Protein AF-A0A839LS16-F1 (afdb_monomer_lite)

pLDDT: mean 95.48, std 3.86, range [72.56, 98.75]

Structure (mmCIF, N/CA/C/O backbone):
data_AF-A0A839LS16-F1
#
_entry.id   AF-A0A839LS16-F1
#
loop_
_atom_site.group_PDB
_atom_site.id
_atom_site.type_symbol
_atom_site.label_atom_id
_atom_site.label_alt_id
_atom_site.label_comp_id
_atom_site.label_asym_id
_atom_site.label_entity_id
_atom_site.label_seq_id
_atom_site.pdbx_PDB_ins_code
_atom_site.Cartn_x
_atom_site.Cartn_y
_atom_site.Cartn_z
_atom_site.occupancy
_atom_site.B_iso_or_equiv
_atom_site.auth_seq_id
_atom_site.auth_comp_id
_atom_site.auth_asym_id
_atom_site.auth_atom_id
_atom_site.pdbx_PDB_model_num
ATOM 1 N N . LEU A 1 1 ? 2.443 0.628 15.280 1.00 92.38 1 LEU A N 1
ATOM 2 C CA . LEU A 1 1 ? 1.270 0.143 16.043 1.00 92.38 1 LEU A CA 1
ATOM 3 C C . LEU A 1 1 ? 1.644 -0.650 17.295 1.00 92.38 1 LEU A C 1
ATOM 5 O O . LEU A 1 1 ? 1.341 -0.202 18.385 1.00 92.38 1 LEU A O 1
ATOM 9 N N . GLN A 1 2 ? 2.319 -1.799 17.188 1.00 94.56 2 GLN A N 1
ATOM 10 C CA . GLN A 1 2 ? 2.611 -2.638 18.367 1.00 94.56 2 GLN A CA 1
ATOM 11 C C . GLN A 1 2 ? 3.341 -1.891 19.496 1.00 94.56 2 GLN A C 1
ATOM 13 O O . GLN A 1 2 ? 3.058 -2.092 20.672 1.00 94.56 2 GLN A O 1
ATOM 18 N N . TRP A 1 3 ? 4.251 -0.980 19.138 1.00 97.00 3 TRP A N 1
ATOM 19 C CA . TRP A 1 3 ? 4.902 -0.104 20.108 1.00 97.00 3 TRP A CA 1
ATOM 20 C C . TRP A 1 3 ? 3.902 0.794 20.858 1.00 97.00 3 TRP A C 1
ATOM 22 O O . TRP A 1 3 ? 3.906 0.773 22.081 1.00 97.00 3 TRP A O 1
ATOM 32 N N . THR A 1 4 ? 3.003 1.509 20.165 1.00 96.75 4 THR A N 1
ATOM 33 C CA . THR A 1 4 ? 2.027 2.415 20.806 1.00 96.75 4 THR A CA 1
ATOM 34 C C . THR A 1 4 ? 1.041 1.666 21.701 1.00 96.75 4 THR A C 1
ATOM 36 O O . THR A 1 4 ? 0.690 2.168 22.764 1.00 96.75 4 THR A O 1
ATOM 39 N N . VAL A 1 5 ? 0.648 0.447 21.316 1.00 96.38 5 VAL A N 1
ATOM 40 C CA . VAL A 1 5 ? -0.173 -0.444 22.154 1.00 96.38 5 VAL A CA 1
ATOM 41 C C . VAL A 1 5 ? 0.571 -0.820 23.438 1.00 96.38 5 VAL A C 1
ATOM 43 O O . VAL A 1 5 ? 0.016 -0.684 24.522 1.00 96.38 5 VAL A O 1
ATOM 46 N N . ARG A 1 6 ? 1.848 -1.224 23.350 1.00 97.50 6 ARG A N 1
ATOM 47 C CA . ARG A 1 6 ? 2.660 -1.549 24.540 1.00 97.50 6 ARG A CA 1
ATOM 48 C C . ARG A 1 6 ? 2.871 -0.362 25.476 1.00 97.50 6 ARG A C 1
ATOM 50 O O . ARG A 1 6 ? 3.020 -0.570 26.671 1.00 97.50 6 ARG A O 1
ATOM 57 N N . GLN A 1 7 ? 2.894 0.858 24.943 1.00 98.25 7 GLN A N 1
ATOM 58 C CA . GLN A 1 7 ? 2.973 2.079 25.749 1.00 98.25 7 GLN A CA 1
ATOM 59 C C . GLN A 1 7 ? 1.626 2.465 26.393 1.00 98.25 7 GLN A C 1
ATOM 61 O O . GLN A 1 7 ? 1.564 3.459 27.106 1.00 98.25 7 GLN A O 1
ATOM 66 N N . GLY A 1 8 ? 0.538 1.731 26.126 1.00 97.31 8 GLY A N 1
ATOM 67 C CA . GLY A 1 8 ? -0.802 2.072 26.613 1.00 97.31 8 GLY A CA 1
ATOM 68 C C . GLY A 1 8 ? -1.422 3.299 25.934 1.00 97.31 8 GLY A C 1
ATOM 69 O O . GLY A 1 8 ? -2.417 3.825 26.418 1.00 97.31 8 GLY A O 1
ATOM 70 N N . LEU A 1 9 ? -0.853 3.763 24.814 1.00 98.06 9 LEU A N 1
ATOM 71 C CA . LEU A 1 9 ? -1.302 4.970 24.105 1.00 98.06 9 LEU A CA 1
ATOM 72 C C . LEU A 1 9 ? -2.482 4.706 23.163 1.00 98.06 9 LEU A C 1
ATOM 74 O O . LEU A 1 9 ? -3.162 5.637 22.742 1.00 98.06 9 LEU A O 1
ATOM 78 N N . VAL A 1 10 ? -2.687 3.446 22.775 1.00 97.06 10 VAL A N 1
ATOM 79 C CA . VAL A 1 10 ? -3.697 3.031 21.798 1.00 97.06 10 VAL A CA 1
ATOM 80 C C . VAL A 1 10 ? -4.382 1.764 22.287 1.00 97.06 10 VAL A C 1
ATOM 82 O O . VAL A 1 10 ? -3.716 0.801 22.663 1.00 97.06 10 VAL A O 1
ATOM 85 N N . ASP A 1 11 ? -5.709 1.751 22.213 1.00 97.00 11 ASP A N 1
ATOM 86 C CA . ASP A 1 11 ? -6.512 0.548 22.391 1.00 97.00 11 ASP A CA 1
ATOM 87 C C . ASP A 1 11 ? -6.361 -0.361 21.156 1.00 97.00 11 ASP A C 1
ATOM 89 O O . ASP A 1 11 ? -6.773 0.038 20.060 1.00 97.00 11 ASP A O 1
ATOM 93 N N . PRO A 1 12 ? -5.795 -1.575 21.295 1.00 95.50 12 PRO A N 1
ATOM 94 C CA . PRO A 1 12 ? -5.556 -2.462 20.160 1.00 95.50 12 PRO A CA 1
ATOM 95 C C . PRO A 1 12 ? -6.843 -2.914 19.458 1.00 95.50 12 PRO A C 1
ATOM 97 O O . PRO A 1 12 ? -6.779 -3.337 18.307 1.00 95.50 12 PRO A O 1
ATOM 100 N N . GLN A 1 13 ? -8.010 -2.810 20.103 1.00 95.88 13 GLN A N 1
ATOM 101 C CA . GLN A 1 13 ? -9.293 -3.180 19.501 1.00 95.88 13 GLN A CA 1
ATOM 102 C C . GLN A 1 13 ? -9.921 -2.051 18.669 1.00 95.88 13 GLN A C 1
ATOM 104 O O . GLN A 1 13 ? -10.896 -2.286 17.950 1.00 95.88 13 GLN A O 1
ATOM 109 N N . ARG A 1 14 ? -9.373 -0.830 18.732 1.00 96.69 14 ARG A N 1
ATOM 110 C CA . ARG A 1 14 ? -9.922 0.369 18.074 1.00 96.69 14 ARG A CA 1
ATOM 111 C C . ARG A 1 14 ? -8.905 1.032 17.148 1.00 96.69 14 ARG A C 1
ATOM 113 O O . ARG A 1 14 ? -8.621 2.221 17.262 1.00 96.69 14 ARG A O 1
ATOM 120 N N . VAL A 1 15 ? -8.364 0.259 16.209 1.00 98.00 15 VAL A N 1
ATOM 121 C CA . VAL A 1 15 ? -7.325 0.727 15.281 1.00 98.00 15 VAL A CA 1
ATOM 122 C C . VAL A 1 15 ? -7.783 0.583 13.838 1.00 98.00 15 VAL A C 1
ATOM 124 O O . VAL A 1 15 ? -8.192 -0.498 13.425 1.00 98.00 15 VAL A O 1
ATOM 127 N N . CYS A 1 16 ? -7.640 1.643 13.048 1.00 98.19 16 CYS A N 1
ATOM 128 C CA . CYS A 1 16 ? -7.717 1.571 11.592 1.00 98.19 16 CYS A CA 1
ATOM 129 C C . CYS A 1 16 ? -6.420 2.083 10.965 1.00 98.19 16 CYS A C 1
ATOM 131 O O . CYS A 1 16 ? -5.704 2.881 11.572 1.00 98.19 16 CYS A O 1
ATOM 133 N N . ILE A 1 17 ? -6.117 1.606 9.760 1.00 98.38 17 ILE A N 1
ATOM 134 C CA . ILE A 1 17 ? -4.984 2.075 8.956 1.00 98.38 17 ILE A CA 1
ATOM 135 C C . ILE A 1 17 ? -5.496 2.924 7.802 1.00 98.38 17 ILE A C 1
ATOM 137 O O . ILE A 1 17 ? -6.449 2.555 7.126 1.00 98.38 17 ILE A O 1
ATOM 141 N N . ALA A 1 18 ? -4.902 4.090 7.607 1.00 98.38 18 ALA A N 1
ATOM 142 C CA . ALA A 1 18 ? -5.326 5.023 6.581 1.00 98.38 18 ALA A CA 1
ATOM 143 C C . ALA A 1 18 ? -4.107 5.624 5.900 1.00 98.38 18 ALA A C 1
ATOM 145 O O . ALA A 1 18 ? -3.100 5.907 6.555 1.00 98.38 18 ALA A O 1
ATOM 146 N N . GLY A 1 19 ? -4.213 5.851 4.598 1.00 98.50 19 GLY A N 1
ATOM 147 C CA . GLY A 1 19 ? -3.148 6.493 3.856 1.00 98.50 19 GLY A CA 1
ATOM 148 C C . GLY A 1 19 ? -3.510 6.765 2.410 1.00 98.50 19 GLY A C 1
ATOM 149 O O . GLY A 1 19 ? -4.495 6.244 1.882 1.00 98.50 19 GLY A O 1
ATOM 150 N N . ALA A 1 20 ? -2.662 7.579 1.785 1.00 97.50 20 ALA A N 1
ATOM 151 C CA . ALA A 1 20 ? -2.796 7.959 0.394 1.00 97.50 20 ALA A CA 1
ATOM 152 C C . ALA A 1 20 ? -1.563 7.667 -0.442 1.00 97.50 20 ALA A C 1
ATOM 154 O O . ALA A 1 20 ? -0.471 7.540 0.111 1.00 97.50 20 ALA A O 1
ATOM 155 N N . SER A 1 21 ? -1.731 7.536 -1.761 1.00 95.69 21 SER A N 1
ATOM 156 C CA . SER A 1 21 ? -0.647 7.150 -2.675 1.00 95.69 21 SER A CA 1
ATOM 157 C C . SER A 1 21 ? 0.033 5.851 -2.188 1.00 95.69 21 SER A C 1
ATOM 159 O O . SER A 1 21 ? -0.647 4.841 -1.971 1.00 95.69 21 SER A O 1
ATOM 161 N N . TYR A 1 22 ? 1.340 5.852 -1.918 1.00 96.62 22 TYR A N 1
ATOM 162 C CA . TYR A 1 22 ? 2.027 4.722 -1.278 1.00 96.62 22 TYR A CA 1
ATOM 163 C C . TYR A 1 22 ? 1.421 4.337 0.087 1.00 96.62 22 TYR A C 1
ATOM 165 O O . TYR A 1 22 ? 1.340 3.161 0.432 1.00 96.62 22 TYR A O 1
ATOM 173 N N . GLY A 1 23 ? 0.928 5.302 0.864 1.00 98.31 23 GLY A N 1
ATOM 174 C CA . GLY A 1 23 ? 0.205 5.037 2.110 1.00 98.31 23 GLY A CA 1
ATOM 175 C C . GLY A 1 23 ? -1.120 4.297 1.894 1.00 98.31 23 GLY A C 1
ATOM 176 O O . GLY A 1 23 ? -1.534 3.519 2.753 1.00 98.31 23 GLY A O 1
ATOM 177 N N . GLY A 1 24 ? -1.768 4.489 0.743 1.00 98.50 24 GLY A N 1
ATOM 178 C CA . GLY A 1 24 ? -2.955 3.727 0.355 1.00 98.50 24 GLY A CA 1
ATOM 179 C C . GLY A 1 24 ? -2.595 2.285 -0.011 1.00 98.50 24 GLY A C 1
ATOM 180 O O . GLY A 1 24 ? -3.236 1.353 0.472 1.00 98.50 24 GLY A O 1
ATOM 181 N N . TYR A 1 25 ? -1.483 2.083 -0.726 1.00 98.44 25 TYR A N 1
ATOM 182 C CA . TYR A 1 25 ? -0.885 0.755 -0.919 1.00 98.44 25 TYR A CA 1
ATOM 183 C C . TYR A 1 25 ? -0.567 0.068 0.416 1.00 98.44 25 TYR A C 1
ATOM 185 O O . TYR A 1 25 ? -0.986 -1.064 0.657 1.00 98.44 25 TYR A O 1
ATOM 193 N N . ALA A 1 26 ? 0.114 0.772 1.324 1.00 98.44 26 ALA A N 1
ATOM 194 C CA . ALA A 1 26 ? 0.467 0.251 2.640 1.00 98.44 26 ALA A CA 1
ATOM 195 C C . ALA A 1 26 ? -0.777 -0.062 3.487 1.00 98.44 26 ALA A C 1
ATOM 197 O O . ALA A 1 26 ? -0.773 -1.033 4.240 1.00 98.44 26 ALA A O 1
ATOM 198 N N . THR A 1 27 ? -1.854 0.711 3.329 1.00 98.75 27 THR A N 1
ATOM 199 C CA . THR A 1 27 ? -3.158 0.432 3.941 1.00 98.75 27 THR A CA 1
ATOM 200 C C . THR A 1 27 ? -3.725 -0.890 3.438 1.00 98.75 27 THR A C 1
ATOM 202 O O . THR A 1 27 ? -4.047 -1.760 4.249 1.00 98.75 27 THR A O 1
ATOM 205 N N . LEU A 1 28 ? -3.801 -1.079 2.118 1.00 98.69 28 LEU A N 1
ATOM 206 C CA . LEU A 1 28 ? -4.319 -2.310 1.516 1.00 98.69 28 LEU A CA 1
ATOM 207 C C . LEU A 1 28 ? -3.479 -3.523 1.922 1.00 98.69 28 LEU A C 1
ATOM 209 O O . LEU A 1 28 ? -4.018 -4.513 2.413 1.00 98.69 28 LEU A O 1
ATOM 213 N N . MET A 1 29 ? -2.154 -3.424 1.809 1.00 98.50 29 MET A N 1
ATOM 214 C CA . MET A 1 29 ? -1.248 -4.506 2.196 1.00 98.50 29 MET A CA 1
ATOM 215 C C . MET A 1 29 ? -1.243 -4.757 3.705 1.00 98.50 29 MET A C 1
ATOM 217 O O . MET A 1 29 ? -1.076 -5.900 4.125 1.00 98.50 29 MET A O 1
ATOM 221 N N . GLY A 1 30 ? -1.463 -3.731 4.528 1.00 98.12 30 GLY A N 1
ATOM 222 C CA . GLY A 1 30 ? -1.658 -3.872 5.969 1.00 98.12 30 GLY A CA 1
ATOM 223 C C . GLY A 1 30 ? -2.907 -4.689 6.295 1.00 98.12 30 GLY A C 1
ATOM 224 O O . GLY A 1 30 ? -2.829 -5.634 7.080 1.00 98.12 30 GLY A O 1
ATOM 225 N N . LEU A 1 31 ? -4.033 -4.392 5.638 1.00 98.38 31 LEU A N 1
ATOM 226 C CA . LEU A 1 31 ? -5.271 -5.164 5.782 1.00 98.38 31 LEU A CA 1
ATOM 227 C C . LEU A 1 31 ? -5.142 -6.600 5.258 1.00 98.38 31 LEU A C 1
ATOM 229 O O . LEU A 1 31 ? -5.685 -7.511 5.876 1.00 98.38 31 LEU A O 1
ATOM 233 N N . ILE A 1 32 ? -4.426 -6.804 4.151 1.00 98.31 32 ILE A N 1
ATOM 234 C CA . ILE A 1 32 ? -4.214 -8.124 3.540 1.00 98.31 32 ILE A CA 1
ATOM 235 C C . ILE A 1 32 ? -3.282 -8.986 4.403 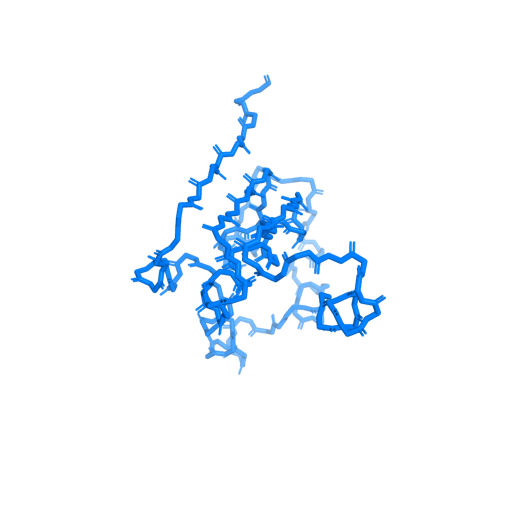1.00 98.31 32 ILE A C 1
ATOM 237 O O . ILE A 1 32 ? -3.613 -10.114 4.756 1.00 98.31 32 ILE A O 1
ATOM 241 N N . LYS A 1 33 ? -2.103 -8.467 4.770 1.00 97.56 33 LYS A N 1
ATOM 242 C CA . LYS A 1 33 ? -1.068 -9.251 5.467 1.00 97.56 33 LYS A CA 1
ATOM 243 C C . LYS A 1 33 ? -1.337 -9.383 6.965 1.00 97.56 33 LYS A C 1
ATOM 245 O O . LYS A 1 33 ? -0.846 -10.325 7.580 1.00 97.56 33 LYS A O 1
ATOM 250 N N . GLN A 1 34 ? -2.035 -8.420 7.569 1.00 96.81 34 GLN A N 1
ATOM 251 C CA . GLN A 1 34 ? -2.229 -8.333 9.020 1.00 96.81 34 GLN A CA 1
ATOM 252 C C . GLN A 1 34 ? -3.679 -7.938 9.380 1.00 96.81 34 GLN A C 1
ATOM 254 O O . GLN A 1 34 ? -3.886 -6.979 10.130 1.00 96.81 34 GLN A O 1
ATOM 259 N N . PRO A 1 35 ? -4.703 -8.682 8.907 1.0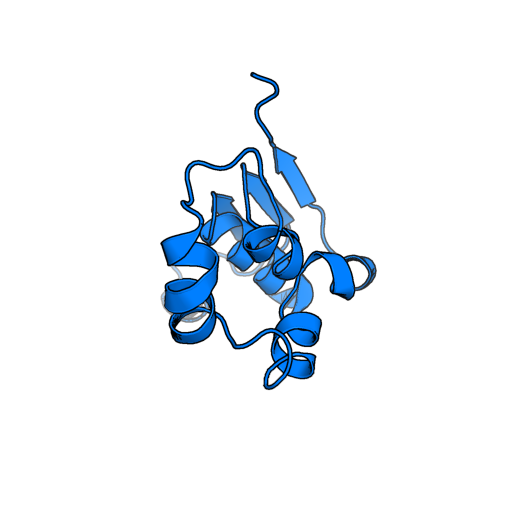0 96.12 35 PRO A N 1
ATOM 260 C CA . PRO A 1 35 ? -6.115 -8.332 9.109 1.00 96.12 35 PRO A CA 1
ATOM 261 C C . PRO A 1 35 ? -6.534 -8.295 10.585 1.00 96.12 35 PRO A C 1
ATOM 263 O O . PRO A 1 35 ? -7.515 -7.645 10.934 1.00 96.12 35 PRO A O 1
ATOM 266 N N . GLU A 1 36 ? -5.809 -8.974 11.475 1.00 95.12 36 GLU A N 1
ATOM 267 C CA . GLU A 1 36 ? -6.101 -8.973 12.914 1.00 95.12 36 GLU A CA 1
ATOM 268 C C . GLU A 1 36 ? -5.593 -7.725 13.646 1.00 95.12 36 GLU A C 1
ATOM 270 O O . GLU A 1 36 ? -6.061 -7.436 14.742 1.00 95.12 36 GLU A O 1
ATOM 275 N N . LEU A 1 37 ? -4.676 -6.951 13.051 1.00 95.69 37 LEU A N 1
ATOM 276 C CA . LEU A 1 37 ? -4.174 -5.718 13.671 1.00 95.69 37 LEU A CA 1
ATOM 277 C C . LEU A 1 37 ? -5.066 -4.502 13.431 1.00 95.69 37 LEU A C 1
ATOM 279 O O . LEU A 1 37 ? -4.959 -3.512 14.153 1.00 95.69 37 LEU A O 1
ATOM 283 N N . TYR A 1 38 ? -5.903 -4.555 12.398 1.00 97.62 38 TYR A N 1
ATOM 284 C CA . TYR A 1 38 ? -6.684 -3.418 11.939 1.00 97.62 38 TYR A CA 1
ATOM 285 C C . TYR A 1 38 ? -8.159 -3.789 11.873 1.00 97.62 38 TYR A C 1
ATOM 287 O O . TYR A 1 38 ? -8.548 -4.805 11.298 1.00 97.62 38 TYR A O 1
ATOM 295 N N . ARG A 1 39 ? -9.008 -2.934 12.438 1.00 97.69 39 ARG A N 1
ATOM 296 C CA . ARG A 1 39 ? -10.459 -3.098 12.405 1.00 97.69 39 ARG A CA 1
ATOM 297 C C . ARG A 1 39 ? -11.069 -2.606 11.097 1.00 97.69 39 ARG A C 1
ATOM 299 O O . ARG A 1 39 ? -12.107 -3.136 10.702 1.00 97.69 39 ARG A O 1
ATOM 306 N N . CYS A 1 4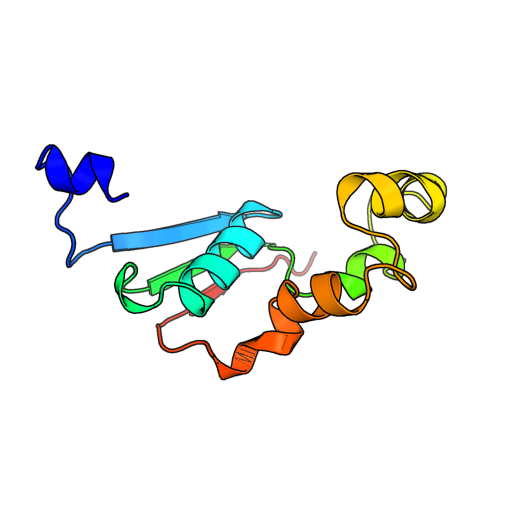0 ? -10.435 -1.626 10.455 1.00 98.44 40 CYS A N 1
ATOM 307 C CA . CYS A 1 40 ? -10.816 -1.070 9.161 1.00 98.44 40 CYS A CA 1
ATOM 308 C C . CYS A 1 40 ? -9.616 -0.428 8.452 1.00 98.44 40 CYS A C 1
ATOM 310 O O . CYS A 1 40 ? -8.556 -0.239 9.063 1.00 98.44 40 CYS A O 1
ATOM 312 N N . GLY A 1 41 ? -9.786 -0.061 7.183 1.00 98.56 41 GLY A N 1
ATOM 313 C CA . GLY A 1 41 ? -8.827 0.806 6.513 1.00 98.56 41 GLY A CA 1
ATOM 314 C C . GLY A 1 41 ? -9.439 1.812 5.548 1.00 98.56 41 GLY A C 1
ATOM 315 O O . GLY A 1 41 ? -10.569 1.652 5.089 1.00 98.56 41 GLY A O 1
ATOM 316 N N . ILE A 1 42 ? -8.675 2.867 5.272 1.00 98.69 42 ILE A N 1
ATOM 317 C CA . ILE A 1 42 ? -9.038 3.942 4.348 1.00 98.69 42 ILE A CA 1
ATOM 318 C C . ILE A 1 42 ? -7.917 4.115 3.332 1.00 98.69 42 ILE A C 1
ATOM 320 O O . ILE A 1 42 ? -6.829 4.593 3.655 1.00 98.69 42 ILE A O 1
ATOM 324 N N . ASN A 1 43 ? -8.202 3.725 2.097 1.00 98.56 43 ASN A N 1
ATOM 325 C CA . ASN A 1 43 ? -7.339 3.967 0.959 1.00 98.56 43 ASN A CA 1
ATOM 326 C C . ASN A 1 43 ? -7.832 5.217 0.216 1.00 98.56 43 ASN A C 1
ATOM 328 O O . ASN A 1 43 ? -8.924 5.207 -0.357 1.00 98.56 43 ASN A O 1
ATOM 332 N N . TRP A 1 44 ? -7.022 6.274 0.209 1.00 96.62 44 TRP A N 1
ATOM 333 C CA . TRP A 1 44 ? -7.295 7.495 -0.546 1.00 96.62 44 TRP A CA 1
ATOM 334 C C . TRP A 1 44 ? -6.283 7.647 -1.686 1.00 96.62 44 TRP A C 1
ATOM 336 O O . TRP A 1 44 ? -5.099 7.770 -1.426 1.00 96.62 44 TRP A O 1
ATOM 346 N N . VAL A 1 45 ? -6.699 7.614 -2.953 1.00 95.25 45 VAL A N 1
ATOM 347 C CA . VAL A 1 4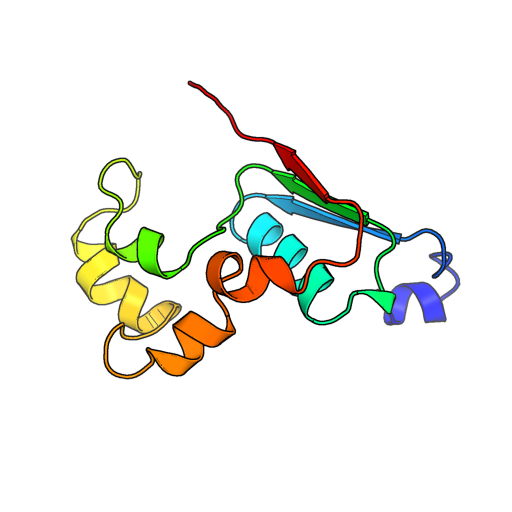5 ? -5.799 7.738 -4.125 1.00 95.25 45 VAL A CA 1
ATOM 348 C C . VAL A 1 45 ? -4.558 6.824 -4.071 1.00 95.25 45 VAL A C 1
ATOM 350 O O . VAL A 1 45 ? -3.459 7.205 -4.468 1.00 95.25 45 VAL A O 1
ATOM 353 N N . GLY A 1 46 ? -4.698 5.623 -3.504 1.00 96.44 46 GLY A N 1
ATOM 354 C CA . GLY A 1 46 ? -3.581 4.705 -3.312 1.00 96.44 46 GLY A CA 1
ATOM 355 C C . GLY A 1 46 ? -3.238 3.872 -4.533 1.00 96.44 46 GLY A C 1
ATOM 356 O O . GLY A 1 46 ? -4.094 3.600 -5.378 1.00 96.44 46 GLY A O 1
ATOM 357 N N . VAL A 1 47 ? -1.990 3.400 -4.568 1.00 96.31 47 VAL A N 1
ATOM 358 C CA . VAL A 1 47 ? -1.524 2.414 -5.551 1.00 96.31 47 VAL A CA 1
ATOM 359 C C . VAL A 1 47 ? -2.194 1.067 -5.262 1.00 96.31 47 VAL A C 1
ATOM 361 O O . VAL A 1 47 ? -1.951 0.448 -4.225 1.00 96.31 47 VAL A O 1
ATOM 364 N N . THR A 1 48 ? -3.057 0.620 -6.171 1.00 96.81 48 THR A N 1
ATOM 365 C CA . THR A 1 48 ? -3.807 -0.644 -6.058 1.00 96.81 48 THR A CA 1
ATOM 366 C C . THR A 1 48 ? -3.232 -1.750 -6.925 1.00 96.81 48 THR A C 1
ATOM 368 O O . THR A 1 48 ? -3.366 -2.916 -6.572 1.00 96.81 48 THR A O 1
ATOM 371 N N . ASP A 1 49 ? -2.579 -1.398 -8.029 1.00 96.00 49 ASP A N 1
ATOM 372 C CA . ASP A 1 49 ? -1.941 -2.340 -8.934 1.00 96.00 49 ASP A CA 1
ATOM 373 C C . ASP A 1 49 ? -0.535 -1.861 -9.285 1.00 96.00 49 ASP A C 1
ATOM 375 O O . ASP A 1 49 ? -0.352 -0.774 -9.834 1.00 96.00 49 ASP A O 1
ATOM 379 N N . ILE A 1 50 ? 0.460 -2.673 -8.936 1.00 95.56 50 ILE A N 1
ATOM 380 C CA . ILE A 1 50 ? 1.863 -2.363 -9.208 1.00 95.56 50 ILE A CA 1
ATOM 381 C C . ILE A 1 50 ? 2.149 -2.429 -10.711 1.00 95.56 50 ILE A C 1
ATOM 383 O O . ILE A 1 50 ? 2.883 -1.582 -11.214 1.00 95.56 50 ILE A O 1
ATOM 387 N N . ASP A 1 51 ? 1.553 -3.373 -11.445 1.00 92.56 51 ASP A N 1
ATOM 388 C CA . ASP A 1 51 ? 1.852 -3.543 -12.873 1.00 92.56 51 ASP A CA 1
ATOM 389 C C . ASP A 1 51 ? 1.311 -2.372 -13.712 1.00 92.56 51 ASP A C 1
ATOM 391 O O . ASP A 1 51 ? 1.952 -1.909 -14.663 1.00 92.56 51 ASP A O 1
ATOM 395 N N . LEU A 1 52 ? 0.181 -1.798 -13.283 1.00 93.06 52 LEU A N 1
ATOM 396 C CA . LEU A 1 52 ? -0.369 -0.579 -13.866 1.00 93.06 52 LEU A CA 1
ATOM 397 C C . LEU A 1 52 ? 0.618 0.596 -13.798 1.00 93.06 52 LEU A C 1
ATOM 399 O O . LEU A 1 52 ? 0.668 1.383 -14.737 1.00 93.06 52 LEU A O 1
ATOM 403 N N . LEU A 1 53 ? 1.460 0.711 -12.762 1.00 92.56 53 LEU A N 1
ATOM 404 C CA . LEU A 1 53 ? 2.429 1.815 -12.659 1.00 92.56 53 LEU A CA 1
ATOM 405 C C . LEU A 1 53 ? 3.443 1.845 -13.813 1.00 92.56 53 LEU A C 1
ATOM 407 O O . LEU A 1 53 ? 3.929 2.922 -14.169 1.00 92.56 53 LEU A O 1
ATOM 411 N N . TYR A 1 54 ? 3.741 0.691 -14.414 1.00 92.62 54 TYR A N 1
ATOM 412 C CA . TYR A 1 54 ? 4.668 0.590 -15.543 1.00 92.62 54 TYR A CA 1
ATOM 413 C C . TYR A 1 54 ? 4.014 0.924 -16.886 1.00 92.62 54 TYR A C 1
ATOM 415 O O . TYR A 1 54 ? 4.719 1.277 -17.830 1.00 92.62 54 TYR A O 1
ATOM 423 N N . SER A 1 55 ? 2.690 0.798 -16.993 1.00 90.12 55 SER A N 1
ATOM 424 C CA . SER A 1 55 ? 1.958 0.865 -18.268 1.00 90.12 55 SER A CA 1
ATOM 425 C C . SER A 1 55 ? 0.972 2.030 -18.369 1.00 90.12 55 SER A C 1
ATOM 427 O O . SER A 1 55 ? 0.598 2.415 -19.471 1.00 90.12 55 SER A O 1
ATOM 429 N N . ILE A 1 56 ? 0.568 2.626 -17.246 1.00 91.56 56 ILE A N 1
ATOM 430 C CA . ILE A 1 56 ? -0.368 3.751 -17.209 1.00 91.56 56 ILE A CA 1
ATOM 431 C C . ILE A 1 56 ? 0.170 4.924 -18.031 1.00 91.56 56 ILE A C 1
ATOM 433 O O . ILE A 1 56 ? 1.313 5.337 -17.858 1.00 91.56 56 ILE A O 1
ATOM 437 N N . HIS A 1 57 ? -0.635 5.483 -18.932 1.00 88.00 57 HIS A N 1
ATOM 438 C CA . HIS A 1 57 ? -0.214 6.622 -19.762 1.00 88.00 57 HIS A CA 1
ATOM 439 C C . HIS A 1 57 ? -0.729 7.964 -19.228 1.00 88.00 57 HIS A C 1
ATOM 441 O O . HIS A 1 57 ? -0.102 8.995 -19.450 1.00 88.00 57 HIS A O 1
ATOM 447 N N . TRP A 1 58 ? -1.819 7.946 -18.462 1.00 87.00 58 TRP A N 1
ATOM 448 C CA . TRP A 1 58 ? -2.402 9.107 -17.785 1.00 87.00 58 TRP A CA 1
ATOM 449 C C . TRP A 1 58 ? -1.805 9.293 -16.381 1.00 87.00 58 TRP A C 1
ATOM 451 O O . TRP A 1 58 ? -2.504 9.280 -15.372 1.00 87.00 58 TRP A O 1
ATOM 461 N N . SER A 1 59 ? -0.481 9.421 -16.305 1.00 86.12 59 SER A N 1
ATOM 462 C CA . SER A 1 59 ? 0.231 9.682 -15.049 1.00 86.12 59 SER A CA 1
ATOM 463 C C . SER A 1 59 ? 1.240 10.808 -15.219 1.00 86.12 59 SER A C 1
ATOM 465 O O . SER A 1 59 ? 1.834 10.944 -16.285 1.00 86.12 59 SER A O 1
ATOM 467 N N . ASP A 1 60 ? 1.541 11.499 -14.128 1.00 86.38 60 ASP A N 1
ATOM 468 C CA . ASP A 1 60 ? 2.676 12.420 -13.999 1.00 86.38 60 ASP A CA 1
ATOM 469 C C . ASP A 1 60 ? 4.053 11.733 -14.132 1.00 86.38 60 ASP A C 1
ATOM 471 O O . ASP A 1 60 ? 5.066 12.391 -14.364 1.00 86.38 60 ASP A O 1
ATOM 475 N N . GLN A 1 61 ? 4.105 10.400 -14.040 1.00 86.81 61 GLN A N 1
ATOM 476 C CA . GLN A 1 61 ? 5.326 9.622 -14.237 1.00 86.81 61 GLN A CA 1
ATOM 477 C C . GLN A 1 61 ? 5.732 9.517 -15.719 1.00 86.81 61 GLN A C 1
ATOM 479 O O . GLN A 1 61 ? 5.054 8.875 -16.531 1.00 86.81 61 GLN A O 1
ATOM 484 N N . GLY A 1 62 ? 6.892 10.093 -16.049 1.00 90.38 62 GLY A N 1
ATOM 485 C CA . GLY A 1 62 ? 7.488 10.044 -17.385 1.00 90.38 62 GLY A CA 1
ATOM 486 C C . GLY A 1 62 ? 7.944 8.644 -17.821 1.00 90.38 62 GLY A C 1
ATOM 487 O O . GLY A 1 62 ? 8.194 7.759 -17.000 1.00 90.38 62 GLY A O 1
ATOM 488 N N . GLY A 1 63 ? 8.080 8.449 -19.137 1.00 91.31 63 GLY A N 1
ATOM 489 C CA . GLY A 1 63 ? 8.494 7.169 -19.728 1.00 91.31 63 GLY A CA 1
ATOM 490 C C . GLY A 1 63 ? 9.883 6.703 -19.280 1.00 91.31 63 GLY A C 1
ATOM 491 O O . GLY A 1 63 ? 10.069 5.520 -19.013 1.00 91.31 63 GLY A O 1
ATOM 492 N N . GLU A 1 64 ? 10.834 7.626 -19.109 1.00 91.88 64 GLU A N 1
ATOM 493 C CA . GLU A 1 64 ? 12.181 7.303 -18.613 1.00 91.88 64 GLU A CA 1
ATOM 494 C C . GLU A 1 64 ? 12.144 6.738 -17.191 1.00 91.88 64 GLU A C 1
ATOM 496 O O . GLU A 1 64 ? 12.785 5.730 -16.899 1.00 91.88 64 GLU A O 1
ATOM 501 N N . TRP A 1 65 ? 11.336 7.335 -16.309 1.00 92.12 65 TRP A N 1
ATOM 502 C CA . TRP A 1 65 ? 11.165 6.821 -14.955 1.00 92.12 65 TRP A CA 1
ATOM 503 C C . TRP A 1 65 ? 10.564 5.411 -14.963 1.00 92.12 65 TRP A C 1
ATOM 505 O O . TRP A 1 65 ? 11.053 4.535 -14.254 1.00 92.12 65 TRP A O 1
ATOM 515 N N . LYS A 1 66 ? 9.567 5.151 -15.815 1.00 91.69 66 LYS A N 1
ATOM 516 C CA . LYS A 1 66 ? 8.970 3.813 -15.967 1.00 91.69 66 LYS A CA 1
ATOM 517 C C . LYS A 1 66 ? 9.952 2.782 -16.524 1.00 91.69 66 LYS A C 1
ATOM 519 O O . LYS A 1 66 ? 9.909 1.631 -16.104 1.00 91.69 66 LYS A O 1
ATOM 524 N N . GLY A 1 67 ? 10.820 3.190 -17.450 1.00 91.75 67 GLY A N 1
ATOM 525 C CA . GLY A 1 67 ? 11.785 2.309 -18.106 1.00 91.75 67 GLY A CA 1
ATOM 526 C C . GLY A 1 67 ? 13.037 2.015 -17.281 1.00 91.75 67 GLY A C 1
ATOM 527 O O . GLY A 1 67 ? 13.564 0.911 -17.369 1.00 91.75 67 GLY A O 1
ATOM 528 N N . TYR A 1 68 ? 13.509 2.970 -16.475 1.00 93.31 68 TYR A N 1
ATOM 529 C CA . TYR A 1 68 ? 14.805 2.859 -15.790 1.00 93.31 68 TYR A CA 1
ATOM 530 C C . TYR A 1 68 ? 14.717 3.000 -14.271 1.00 93.31 68 TYR A C 1
ATOM 532 O O . TYR A 1 68 ? 15.463 2.345 -13.5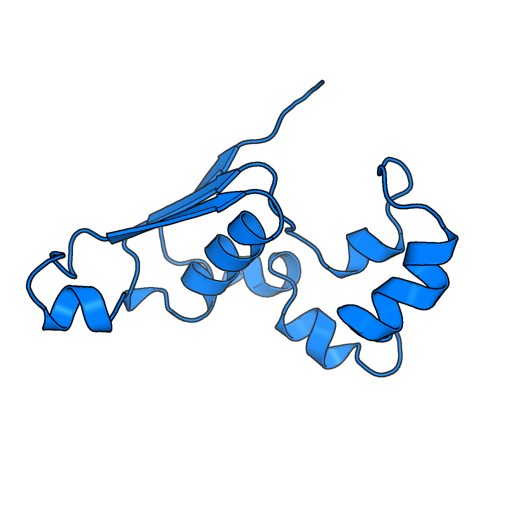49 1.00 93.31 68 TYR A O 1
ATOM 540 N N . GLY A 1 69 ? 13.805 3.829 -13.767 1.00 94.75 69 GLY A N 1
ATOM 541 C CA . GLY A 1 69 ? 13.662 4.079 -12.334 1.00 94.75 69 GLY A CA 1
ATOM 542 C C . GLY A 1 69 ? 12.819 3.037 -11.611 1.00 94.75 69 GLY A C 1
ATOM 543 O O . GLY A 1 69 ? 13.242 2.484 -10.597 1.00 94.75 69 GLY A O 1
ATOM 544 N N . MET A 1 70 ? 11.647 2.718 -12.162 1.00 94.06 70 MET A N 1
ATOM 545 C CA . MET A 1 70 ? 10.735 1.710 -11.618 1.00 94.06 70 MET A CA 1
ATOM 546 C C . MET A 1 70 ? 11.388 0.322 -11.485 1.00 94.06 70 MET A C 1
ATOM 548 O O . MET A 1 70 ? 11.238 -0.271 -10.415 1.00 94.06 70 MET A O 1
ATOM 552 N N . PRO A 1 71 ? 12.170 -0.184 -12.465 1.00 95.44 71 PRO A N 1
ATOM 553 C CA . PRO A 1 71 ? 12.905 -1.438 -12.296 1.00 95.44 71 PRO A CA 1
ATOM 554 C C . PRO A 1 71 ? 13.867 -1.456 -11.107 1.00 95.44 71 PRO A C 1
ATOM 556 O O . PRO A 1 71 ? 14.045 -2.492 -10.480 1.00 95.44 71 PRO A O 1
ATOM 559 N N . VAL A 1 72 ? 14.469 -0.312 -10.774 1.00 95.69 72 VAL A N 1
ATOM 560 C CA . VAL A 1 72 ? 15.426 -0.199 -9.664 1.00 95.69 72 VAL A CA 1
ATOM 561 C C . VAL A 1 72 ? 14.716 -0.023 -8.322 1.00 95.69 72 VAL A C 1
ATOM 563 O O . VAL A 1 72 ? 15.136 -0.607 -7.326 1.00 95.69 72 VAL A O 1
ATOM 566 N N . LEU A 1 73 ? 13.663 0.798 -8.271 1.00 94.50 73 LEU A N 1
ATOM 567 C CA . LEU A 1 73 ? 12.989 1.144 -7.016 1.00 94.50 73 LEU A CA 1
ATOM 568 C C . LEU A 1 73 ? 11.929 0.118 -6.594 1.00 94.50 73 LEU A C 1
ATOM 570 O O . LEU A 1 73 ? 11.758 -0.125 -5.401 1.00 94.50 73 LEU A O 1
ATOM 574 N N . VAL A 1 74 ? 11.183 -0.425 -7.556 1.00 95.19 74 VAL A N 1
ATOM 575 C CA . VAL A 1 74 ? 10.002 -1.267 -7.309 1.00 95.19 74 VAL A CA 1
ATOM 576 C C . VAL A 1 74 ? 10.262 -2.720 -7.696 1.00 95.19 74 VAL A C 1
ATOM 578 O O . VAL A 1 74 ? 9.917 -3.610 -6.921 1.00 95.19 74 VAL A O 1
ATOM 581 N N . GLY A 1 75 ? 10.886 -2.947 -8.854 1.00 96.44 75 GLY A N 1
ATOM 582 C CA . GLY A 1 75 ? 11.275 -4.271 -9.343 1.00 96.44 75 GLY A CA 1
ATOM 583 C C . GLY A 1 75 ? 11.231 -4.371 -10.867 1.00 96.44 75 GLY A C 1
ATOM 584 O O . GLY A 1 75 ? 10.494 -3.647 -11.542 1.00 96.44 75 GLY A O 1
ATOM 585 N N . ASP A 1 76 ? 12.028 -5.262 -11.435 1.00 95.44 76 ASP A N 1
ATOM 586 C CA . ASP A 1 76 ? 12.013 -5.573 -12.861 1.00 95.44 76 ASP A CA 1
ATOM 587 C C . ASP A 1 76 ? 10.781 -6.436 -13.194 1.00 95.44 76 ASP A C 1
ATOM 589 O O . ASP A 1 76 ? 10.516 -7.447 -12.540 1.00 95.44 76 ASP A O 1
ATOM 593 N N . ARG A 1 77 ? 9.997 -6.045 -14.211 1.00 93.50 77 ARG A N 1
ATOM 594 C CA . ARG A 1 77 ? 8.720 -6.712 -14.539 1.00 93.50 77 ARG A CA 1
ATOM 595 C C . ARG A 1 77 ? 8.876 -8.174 -14.940 1.00 93.50 77 ARG A C 1
ATOM 597 O O . ARG A 1 77 ? 7.926 -8.938 -14.785 1.00 93.50 77 ARG A O 1
ATOM 604 N N . GLU A 1 78 ? 10.032 -8.552 -15.473 1.00 93.56 78 GLU A N 1
ATOM 605 C CA . GLU A 1 78 ? 10.305 -9.925 -15.885 1.00 93.56 78 GLU A CA 1
ATOM 606 C C . GLU A 1 78 ? 11.011 -10.690 -14.769 1.00 93.56 78 GLU A C 1
ATOM 608 O O . GLU A 1 78 ? 10.573 -11.777 -14.391 1.00 93.56 78 GLU A O 1
ATOM 613 N N . LYS A 1 79 ? 12.080 -10.117 -14.208 1.00 97.19 79 LYS A N 1
ATOM 614 C CA . LYS A 1 79 ? 12.922 -10.819 -13.226 1.00 97.19 79 LYS A CA 1
ATOM 615 C C . LYS A 1 79 ? 12.265 -10.929 -11.854 1.00 97.19 79 LYS A C 1
ATOM 617 O O . LYS A 1 79 ? 12.438 -11.947 -11.191 1.00 97.19 79 LYS A O 1
ATOM 622 N N . ASP A 1 80 ? 11.478 -9.928 -11.464 1.00 97.31 80 ASP A N 1
ATOM 623 C CA . ASP A 1 80 ? 10.834 -9.840 -10.149 1.00 97.31 80 ASP A CA 1
ATOM 624 C C . ASP A 1 80 ? 9.316 -10.094 -10.223 1.00 97.31 80 ASP A C 1
ATOM 626 O O . ASP A 1 80 ? 8.574 -9.797 -9.285 1.00 97.31 80 ASP A O 1
ATOM 630 N N . ALA A 1 81 ? 8.827 -10.686 -11.320 1.00 95.88 81 ALA A N 1
ATOM 631 C CA . ALA A 1 81 ? 7.399 -10.871 -11.600 1.00 95.88 81 ALA A CA 1
ATOM 632 C C . ALA A 1 81 ? 6.611 -11.540 -10.454 1.00 95.88 81 ALA A C 1
ATOM 634 O O . ALA A 1 81 ? 5.455 -11.194 -10.193 1.00 95.88 81 ALA A O 1
ATOM 635 N N . GLU A 1 82 ? 7.217 -12.506 -9.758 1.00 96.81 82 GLU A N 1
ATOM 636 C CA . GLU A 1 82 ? 6.598 -13.162 -8.602 1.00 96.81 82 GLU A CA 1
ATOM 637 C C . GLU A 1 82 ? 6.464 -12.206 -7.410 1.00 96.81 82 GLU A C 1
ATOM 639 O O . GLU A 1 82 ? 5.397 -12.133 -6.795 1.00 96.81 82 GLU A O 1
ATOM 644 N N . GLN A 1 83 ? 7.509 -11.427 -7.113 1.00 96.31 83 GLN A N 1
ATOM 645 C CA . GLN A 1 83 ? 7.491 -10.433 -6.043 1.00 96.31 83 GLN A CA 1
ATOM 646 C C . GLN A 1 83 ? 6.461 -9.338 -6.336 1.00 96.31 83 GLN A C 1
ATOM 648 O O . GLN A 1 83 ? 5.666 -9.007 -5.448 1.00 96.31 83 GLN A O 1
ATOM 653 N N . LEU A 1 84 ? 6.405 -8.834 -7.571 1.00 96.38 84 LEU A N 1
ATOM 654 C CA . LEU A 1 84 ? 5.431 -7.823 -7.985 1.00 96.38 84 LEU A CA 1
ATOM 655 C C . LEU A 1 84 ? 3.998 -8.358 -7.851 1.00 96.38 84 LEU A C 1
ATOM 657 O O . LEU A 1 84 ? 3.125 -7.677 -7.311 1.00 96.38 84 LEU A O 1
ATOM 661 N N . ARG A 1 85 ? 3.751 -9.619 -8.229 1.00 95.50 85 ARG A N 1
ATOM 662 C CA . ARG A 1 85 ? 2.442 -10.267 -8.042 1.00 95.50 85 ARG A CA 1
ATOM 663 C C . ARG A 1 85 ? 2.087 -10.461 -6.567 1.00 95.50 85 ARG A C 1
ATOM 665 O O . ARG A 1 85 ? 0.964 -10.172 -6.168 1.00 95.50 85 ARG A O 1
ATOM 672 N N . ALA A 1 86 ? 3.036 -10.919 -5.749 1.00 96.62 86 ALA A N 1
ATOM 673 C CA . ALA A 1 86 ? 2.837 -11.169 -4.318 1.00 96.62 86 ALA A CA 1
ATOM 674 C C . ALA A 1 86 ? 2.635 -9.883 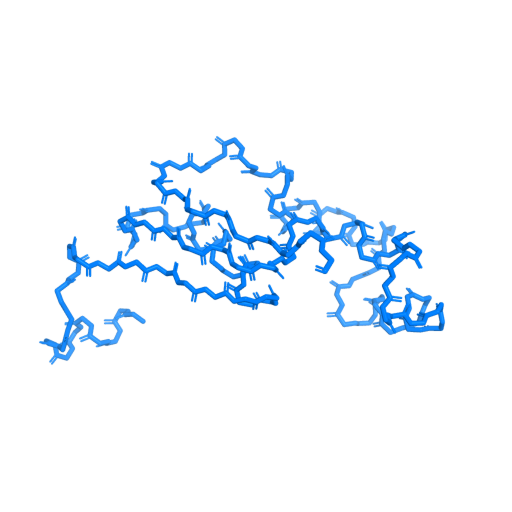-3.495 1.00 96.62 86 ALA A C 1
ATOM 676 O O . ALA A 1 86 ? 2.137 -9.923 -2.358 1.00 96.62 86 ALA A O 1
ATOM 677 N N . THR A 1 87 ? 3.041 -8.744 -4.053 1.00 96.69 87 THR A N 1
ATOM 678 C CA . THR A 1 87 ? 2.931 -7.434 -3.415 1.00 96.69 87 THR A CA 1
ATOM 679 C C . THR A 1 87 ? 1.875 -6.534 -4.041 1.00 96.69 87 THR A C 1
ATOM 681 O O . THR A 1 87 ? 1.489 -5.582 -3.382 1.00 96.69 87 THR A O 1
ATOM 684 N N . SER A 1 88 ? 1.324 -6.842 -5.218 1.00 97.81 88 SER A N 1
ATOM 685 C CA . SER A 1 88 ? 0.251 -6.046 -5.828 1.00 97.81 88 SER A CA 1
ATOM 686 C C . SER A 1 88 ? -1.093 -6.247 -5.099 1.00 97.81 88 SER A C 1
ATOM 688 O O . SER A 1 88 ? -1.604 -7.373 -5.070 1.00 97.81 88 SER A O 1
ATOM 690 N N . PRO A 1 89 ? -1.710 -5.190 -4.524 1.00 98.25 89 PRO A N 1
ATOM 691 C CA . PRO A 1 89 ? -2.982 -5.318 -3.813 1.00 98.25 89 PRO A CA 1
ATOM 692 C C . PRO A 1 89 ? -4.114 -5.889 -4.671 1.00 98.25 89 PRO A C 1
ATOM 694 O O . PRO A 1 89 ? -4.901 -6.690 -4.173 1.00 98.25 89 PRO A O 1
ATOM 697 N N . LEU A 1 90 ? -4.182 -5.524 -5.955 1.00 97.75 90 LEU A N 1
ATOM 698 C CA . LEU A 1 90 ? -5.212 -5.993 -6.885 1.00 97.75 90 LEU A CA 1
ATOM 699 C C . LEU A 1 90 ? -5.193 -7.520 -7.023 1.00 97.75 90 LEU A C 1
ATOM 701 O O . LEU A 1 90 ? -6.241 -8.159 -6.970 1.00 97.75 90 LEU A O 1
ATOM 705 N N . GLN A 1 91 ? -4.001 -8.112 -7.112 1.00 98.00 91 GLN A N 1
ATOM 706 C CA . GLN A 1 91 ? -3.821 -9.564 -7.236 1.00 98.00 91 GLN A CA 1
ATOM 707 C C . GLN A 1 91 ? -4.208 -10.320 -5.957 1.00 98.00 91 GLN A C 1
ATOM 709 O O . GLN A 1 91 ? -4.420 -11.530 -5.980 1.00 98.00 91 GLN A O 1
ATOM 714 N N . ARG A 1 92 ? -4.312 -9.603 -4.835 1.00 98.12 92 ARG A N 1
ATOM 715 C CA . ARG A 1 92 ? -4.586 -10.144 -3.500 1.00 98.12 92 ARG A CA 1
ATOM 716 C C . ARG A 1 92 ? -5.886 -9.618 -2.898 1.00 98.12 92 ARG A C 1
ATOM 718 O O . ARG A 1 92 ? -6.152 -9.832 -1.718 1.00 98.12 92 ARG A O 1
ATOM 725 N N . ALA A 1 93 ? -6.723 -8.952 -3.693 1.00 97.56 93 ALA A N 1
ATOM 726 C CA . ALA A 1 93 ? -7.929 -8.285 -3.207 1.00 97.56 93 ALA A CA 1
ATOM 727 C C . ALA A 1 93 ? -8.906 -9.250 -2.508 1.00 97.56 93 ALA A C 1
ATOM 729 O O . ALA A 1 93 ? -9.558 -8.867 -1.538 1.00 97.56 93 ALA A O 1
ATOM 730 N N . GLY A 1 94 ? -8.952 -10.518 -2.939 1.00 97.94 94 GLY A N 1
ATOM 731 C CA . GLY A 1 94 ? -9.771 -11.565 -2.315 1.00 97.94 94 GLY A CA 1
ATOM 732 C C . GLY A 1 94 ? -9.370 -11.929 -0.878 1.00 97.94 94 GLY A C 1
ATOM 733 O O . GLY A 1 94 ? -10.135 -12.584 -0.177 1.00 97.94 94 GLY A O 1
ATOM 734 N N . GLU A 1 95 ? -8.197 -11.496 -0.411 1.00 98.12 95 GLU A N 1
ATOM 735 C CA . GLU A 1 95 ? -7.728 -11.721 0.961 1.00 98.12 95 GLU A CA 1
ATOM 736 C C . GLU A 1 95 ? -8.231 -10.657 1.953 1.00 98.12 95 GLU A C 1
ATOM 738 O O . GLU A 1 95 ? -8.036 -10.801 3.162 1.00 98.12 95 GLU A O 1
ATOM 743 N N . LEU A 1 96 ? -8.878 -9.585 1.480 1.00 98.06 96 LEU A N 1
ATOM 744 C CA . LEU A 1 96 ? -9.405 -8.528 2.342 1.00 98.06 96 LEU A CA 1
ATOM 745 C C . LEU A 1 96 ? -10.567 -9.043 3.203 1.00 98.06 96 LEU A C 1
ATOM 747 O O . LEU A 1 96 ? -11.628 -9.411 2.707 1.00 98.06 96 LEU A O 1
ATOM 751 N N . LYS A 1 97 ? -10.378 -9.013 4.528 1.00 97.62 97 LYS A N 1
ATOM 752 C CA . LYS A 1 97 ? -11.370 -9.473 5.526 1.00 97.62 97 LYS A CA 1
ATOM 753 C C . LYS A 1 97 ? -12.014 -8.348 6.336 1.00 97.62 97 LYS A C 1
ATOM 755 O O . LYS A 1 97 ? -12.854 -8.604 7.199 1.00 97.62 97 LYS A O 1
ATOM 760 N N . ARG A 1 98 ? -11.570 -7.105 6.144 1.00 98.12 98 ARG A N 1
ATOM 761 C CA . ARG A 1 98 ? -11.951 -5.954 6.972 1.00 98.12 98 ARG A CA 1
ATOM 762 C C . ARG A 1 98 ? -12.636 -4.879 6.133 1.00 98.12 98 ARG A C 1
ATOM 764 O O . ARG A 1 98 ? -12.308 -4.756 4.956 1.00 98.12 98 ARG A O 1
ATOM 771 N N . PRO A 1 99 ? -13.544 -4.086 6.732 1.00 98.44 99 PRO A N 1
ATOM 772 C CA . PRO A 1 99 ? -14.132 -2.931 6.067 1.00 98.44 99 PRO A CA 1
ATOM 773 C C . PRO A 1 99 ? -13.059 -2.002 5.495 1.00 98.44 99 PRO A C 1
ATOM 775 O O . PRO A 1 99 ? -12.111 -1.633 6.196 1.00 98.44 99 PRO A O 1
ATOM 778 N N . LEU A 1 100 ? -13.237 -1.623 4.233 1.00 98.50 100 LEU A N 1
ATOM 779 C CA . LEU A 1 100 ? -12.337 -0.765 3.479 1.00 98.50 100 LEU A CA 1
ATOM 780 C C . LEU A 1 100 ? -13.148 0.366 2.844 1.00 98.50 100 LEU A C 1
ATOM 782 O O . LEU A 1 100 ? -14.110 0.107 2.124 1.00 98.50 100 LEU A O 1
ATOM 786 N N . LEU A 1 101 ? -12.731 1.606 3.084 1.00 98.50 101 LEU A N 1
ATOM 787 C CA . LEU A 1 101 ? -13.168 2.759 2.302 1.00 98.50 101 LEU A CA 1
ATOM 788 C C . LEU A 1 101 ? -12.152 3.023 1.186 1.00 98.50 101 LEU A C 1
ATOM 790 O O . LEU A 1 101 ? -10.952 3.105 1.452 1.00 98.50 101 LEU A O 1
ATOM 794 N N . MET A 1 102 ? -12.642 3.192 -0.042 1.00 98.12 102 MET A N 1
ATOM 795 C CA . MET A 1 102 ? -11.861 3.658 -1.187 1.00 98.12 102 MET A CA 1
ATOM 796 C C . MET A 1 102 ? -12.336 5.052 -1.586 1.00 98.12 102 MET A C 1
ATOM 798 O O . MET A 1 102 ? -13.522 5.245 -1.846 1.00 98.12 102 MET A O 1
ATOM 802 N N . ALA A 1 103 ? -11.418 6.014 -1.635 1.00 97.12 103 ALA A N 1
ATOM 803 C CA . ALA A 1 103 ? -11.702 7.391 -2.021 1.00 97.12 103 ALA A CA 1
ATOM 804 C C . ALA A 1 103 ? -10.754 7.822 -3.146 1.00 97.12 103 ALA A C 1
ATOM 806 O O . ALA A 1 103 ? -9.536 7.745 -2.998 1.00 97.12 103 ALA A O 1
ATOM 807 N N . TYR A 1 104 ? -11.310 8.268 -4.269 1.00 95.00 104 TYR A N 1
ATOM 808 C CA . TYR A 1 104 ? -10.567 8.683 -5.460 1.00 95.00 104 TYR A CA 1
ATOM 809 C C . TYR A 1 104 ? -11.207 9.948 -6.040 1.00 95.00 104 TYR A C 1
ATOM 811 O O . TYR A 1 104 ? -12.422 10.116 -5.948 1.00 95.00 104 TYR A O 1
ATOM 819 N N . GLY A 1 105 ? -10.386 10.844 -6.591 1.00 90.88 105 GLY A N 1
ATOM 820 C CA . GLY A 1 105 ? -10.870 11.998 -7.352 1.00 90.88 105 GLY A CA 1
ATOM 821 C C . GLY A 1 105 ? -11.315 11.573 -8.750 1.00 90.88 105 GLY A C 1
ATOM 822 O O . GLY A 1 105 ? -10.728 10.649 -9.312 1.00 90.88 105 GLY A O 1
ATOM 823 N N . ALA A 1 106 ? -12.357 12.221 -9.273 1.00 83.94 106 ALA A N 1
ATOM 824 C CA . ALA A 1 106 ? -12.827 11.998 -10.637 1.00 83.94 106 ALA A CA 1
ATOM 825 C C . ALA A 1 106 ? -12.081 12.897 -11.632 1.00 83.94 106 ALA A C 1
ATOM 827 O O . ALA A 1 106 ? -11.585 12.367 -12.614 1.00 83.94 106 ALA A O 1
ATOM 828 N N . GLU A 1 107 ? -11.981 14.200 -11.332 1.00 72.56 107 GLU A N 1
ATOM 829 C CA . GLU A 1 107 ? -11.220 15.258 -12.024 1.00 72.56 107 GLU A CA 1
ATOM 830 C C . GLU A 1 107 ? -11.244 16.535 -11.166 1.00 72.56 107 GLU A C 1
ATOM 832 O O . GLU A 1 107 ? -12.311 16.814 -10.565 1.00 72.56 107 GLU A O 1
#

Radius of gyration: 15.7 Å; chains: 1; bounding box: 30×28×46 Å

Sequence (107 aa):
LQWTVRQGLVDPQRVCIAGASYGGYATLMGLIKQPELYRCGINWVGVTDIDLLYSIHWSDQGGEWKGYGMPVLVGDREKDAEQLRATSPLQRAGELKRPLLMAYGAE

Secondary structure (DSSP, 8-state):
-HHHHHTTSS-TTS-EEEEETHHHHHHHHHHHH-TTT-SEEEEES----HHHHHH-SSSSS-HHIIIIIHHHHT--TTTTHHHHHHH-TGGGGGG--S-EEEE----

Foldseek 3Di:
DVVCVVVVNDDQVDAEQEDEACSLLVRLVCQLVPVSRHQEYEYENYQQALVCVLVPPPDPDDNCCSVPVCCVPPRDCPPCVVVSLVSRSNNRVVSRPHYYHYHYDPD